Protein AF-A0A661D6H8-F1 (afdb_monomer_lite)

Radius of gyration: 15.75 Å; chains: 1; bounding box: 28×25×50 Å

pLDDT: mean 87.31, std 15.46, range [40.28, 98.56]

Foldseek 3Di:
DPPPDDDDPVNLVVLLVVVVVVVVVVQPPPPRDDPLQVVQVVVCVVVVDDDFSLVSLVVVLVVLVCVCPVPVVDGDPVSSSSNSNSVVVSVVSVVVVD

Structure (mmCIF, N/CA/C/O backbone):
data_AF-A0A661D6H8-F1
#
_entry.id   AF-A0A661D6H8-F1
#
loop_
_atom_site.group_PDB
_atom_site.id
_atom_site.type_symbol
_atom_site.label_atom_id
_atom_site.label_alt_id
_atom_site.label_comp_id
_atom_site.label_asym_id
_atom_site.label_entity_id
_atom_site.label_seq_id
_atom_site.pdbx_PDB_ins_code
_atom_site.Cartn_x
_atom_site.Cartn_y
_atom_site.Cartn_z
_atom_site.occupancy
_atom_site.B_iso_or_equiv
_atom_site.auth_seq_id
_atom_site.auth_comp_id
_atom_site.auth_asym_id
_atom_site.auth_atom_id
_atom_site.pdbx_PDB_model_num
ATOM 1 N N . MET A 1 1 ? -3.543 14.222 33.435 1.00 40.28 1 MET A N 1
ATOM 2 C CA . MET A 1 1 ? -3.188 13.294 32.338 1.00 40.28 1 MET A CA 1
ATOM 3 C C . MET A 1 1 ? -4.285 13.363 31.283 1.00 40.28 1 MET A C 1
ATOM 5 O O . MET A 1 1 ? -5.417 13.019 31.599 1.00 40.28 1 MET A O 1
ATOM 9 N N . ARG A 1 2 ? -4.009 13.869 30.073 1.00 43.94 2 ARG A N 1
ATOM 10 C CA . ARG A 1 2 ? -4.969 13.761 28.961 1.00 43.94 2 ARG A CA 1
ATOM 11 C C . ARG A 1 2 ? -4.971 12.297 28.514 1.00 43.94 2 ARG A C 1
ATOM 13 O O . ARG A 1 2 ? -3.936 11.804 28.083 1.00 43.94 2 ARG A O 1
ATOM 20 N N . LYS A 1 3 ? -6.091 11.586 28.679 1.00 48.84 3 LYS A N 1
ATOM 21 C CA . LYS A 1 3 ? -6.280 10.273 28.048 1.00 48.84 3 LYS A CA 1
ATOM 22 C C . LYS A 1 3 ? -6.256 10.503 26.536 1.00 48.84 3 LYS A C 1
ATOM 24 O O . LYS A 1 3 ? -7.135 11.199 26.034 1.00 48.84 3 LYS A O 1
ATOM 29 N N . ASN A 1 4 ? -5.269 9.954 25.829 1.00 59.09 4 ASN A N 1
ATOM 30 C CA . ASN A 1 4 ? -5.366 9.837 24.377 1.00 59.09 4 ASN A CA 1
ATOM 31 C C . ASN A 1 4 ? -6.583 8.956 24.081 1.00 59.09 4 ASN A C 1
ATOM 33 O O . ASN A 1 4 ? -6.642 7.807 24.519 1.00 59.09 4 ASN A O 1
ATOM 37 N N . LYS A 1 5 ? -7.592 9.524 23.421 1.00 70.00 5 LYS A N 1
ATOM 38 C CA . LYS A 1 5 ? -8.781 8.786 22.998 1.00 70.00 5 LYS A CA 1
ATOM 39 C C . LYS A 1 5 ? -8.357 7.866 21.849 1.00 70.00 5 LYS A C 1
ATOM 41 O O . LYS A 1 5 ? -7.871 8.352 20.834 1.00 70.00 5 LYS A O 1
ATOM 46 N N . SER A 1 6 ? -8.496 6.554 22.027 1.00 82.81 6 SER A N 1
ATOM 47 C CA . SER A 1 6 ? -8.268 5.579 20.956 1.00 82.81 6 SER A CA 1
ATOM 48 C C . SER A 1 6 ? -9.313 5.769 19.856 1.00 82.81 6 SER A C 1
ATOM 50 O O . SER A 1 6 ? -10.503 5.831 20.177 1.00 82.81 6 SER A O 1
ATOM 52 N N . LYS A 1 7 ? -8.888 5.824 18.589 1.00 90.19 7 LYS A N 1
ATOM 53 C CA . LYS A 1 7 ? -9.810 5.749 17.449 1.00 90.19 7 LYS A CA 1
ATOM 54 C C . LYS A 1 7 ? -10.456 4.360 17.404 1.00 90.19 7 LYS A C 1
ATOM 56 O O . LYS A 1 7 ? -9.786 3.342 17.574 1.00 90.19 7 LYS A O 1
ATOM 61 N N . SER A 1 8 ? -11.761 4.328 17.195 1.00 94.81 8 SER A N 1
ATOM 62 C CA . SER A 1 8 ? -12.533 3.133 16.865 1.00 94.81 8 SER A CA 1
ATOM 63 C C . SER A 1 8 ? -12.297 2.715 15.412 1.00 94.81 8 SER A C 1
ATOM 65 O O . SER A 1 8 ? -11.876 3.522 14.585 1.00 94.81 8 SER A O 1
ATOM 67 N N . ALA A 1 9 ? -12.619 1.462 15.076 1.00 95.69 9 ALA A N 1
ATOM 68 C CA . ALA A 1 9 ? -12.547 0.971 13.697 1.00 95.69 9 ALA A CA 1
ATOM 69 C C . ALA A 1 9 ? -13.357 1.849 12.723 1.00 95.69 9 ALA A C 1
ATOM 71 O O . ALA A 1 9 ? -12.881 2.166 11.637 1.00 95.69 9 ALA A O 1
ATOM 72 N N . SER A 1 10 ? -14.543 2.306 13.138 1.00 96.81 10 SER A N 1
ATOM 73 C CA . SER A 1 10 ? -15.369 3.213 12.339 1.00 96.81 10 SER A CA 1
ATOM 74 C C . SER A 1 10 ? -14.701 4.571 12.118 1.00 96.81 10 SER A C 1
ATOM 76 O O . SER A 1 10 ? -14.757 5.085 11.009 1.00 96.81 10 SER A O 1
ATOM 78 N N . GLU A 1 11 ? -14.024 5.130 13.128 1.00 96.12 11 GLU A N 1
ATOM 79 C CA . GLU A 1 11 ? -13.269 6.384 12.968 1.00 96.12 11 GLU A CA 1
ATOM 80 C C . GLU A 1 11 ? -12.101 6.221 11.979 1.00 96.12 11 GLU A C 1
ATOM 82 O O . GLU A 1 11 ? -11.840 7.139 11.207 1.00 96.12 11 GLU A O 1
ATOM 87 N N . PHE A 1 12 ? -11.434 5.060 11.933 1.00 96.38 12 PHE A N 1
ATOM 88 C CA . PHE A 1 12 ? -10.422 4.787 10.901 1.00 96.38 12 PHE A CA 1
ATOM 89 C C . PHE A 1 12 ? -11.021 4.703 9.496 1.00 96.38 12 PHE A C 1
ATOM 91 O O . PHE A 1 12 ? -10.449 5.259 8.562 1.00 96.38 12 PHE A O 1
ATOM 98 N N . LEU A 1 13 ? -12.171 4.039 9.342 1.00 96.88 13 LEU A N 1
ATOM 99 C CA . LEU A 1 13 ? -12.873 3.974 8.058 1.00 96.88 13 LEU A CA 1
ATOM 100 C C . LEU A 1 13 ? -13.309 5.365 7.586 1.00 96.88 13 LEU A C 1
ATOM 102 O O . LEU A 1 13 ? -13.115 5.690 6.420 1.00 96.88 13 LEU A O 1
ATOM 106 N N . SER A 1 14 ? -13.833 6.203 8.487 1.00 96.62 14 SER A N 1
ATOM 107 C CA . SER A 1 14 ? -14.179 7.596 8.180 1.00 96.62 14 SER A CA 1
ATOM 108 C C . SER A 1 14 ? -12.961 8.405 7.737 1.00 96.62 14 SER A C 1
ATOM 110 O O . SER A 1 14 ? -13.014 9.032 6.686 1.00 96.62 14 SER A O 1
ATOM 112 N N . THR A 1 15 ? -11.845 8.334 8.475 1.00 94.69 15 THR A N 1
ATOM 113 C CA . THR A 1 15 ? -10.596 9.005 8.074 1.00 94.69 15 THR A CA 1
ATOM 114 C C . THR A 1 15 ? -10.113 8.516 6.705 1.00 94.69 15 THR A C 1
ATOM 116 O O . THR A 1 15 ? -9.699 9.316 5.874 1.00 94.69 15 THR A O 1
ATOM 119 N N . SER A 1 16 ? -10.184 7.210 6.443 1.00 94.62 16 SER A N 1
ATOM 120 C CA . SER A 1 16 ? -9.789 6.651 5.150 1.00 94.62 16 SER A CA 1
ATOM 121 C C . SER A 1 16 ? -10.669 7.165 4.009 1.00 94.62 16 SER A C 1
ATOM 123 O O . SER A 1 16 ? -10.148 7.577 2.978 1.00 94.62 16 SER A O 1
ATOM 125 N N . LEU A 1 17 ? -11.989 7.211 4.208 1.00 94.56 17 LEU A N 1
ATOM 126 C CA . LEU A 1 17 ? -12.925 7.754 3.226 1.00 94.56 17 LEU A CA 1
ATOM 127 C C . LEU A 1 17 ? -12.625 9.223 2.900 1.00 94.56 17 LEU A C 1
ATOM 129 O O . LEU A 1 17 ? -12.592 9.580 1.724 1.00 94.56 17 LEU A O 1
ATOM 133 N N . GLU A 1 18 ? -12.381 10.051 3.918 1.00 93.38 18 GLU A N 1
ATOM 134 C CA . GLU A 1 18 ? -12.021 11.465 3.745 1.00 93.38 18 GL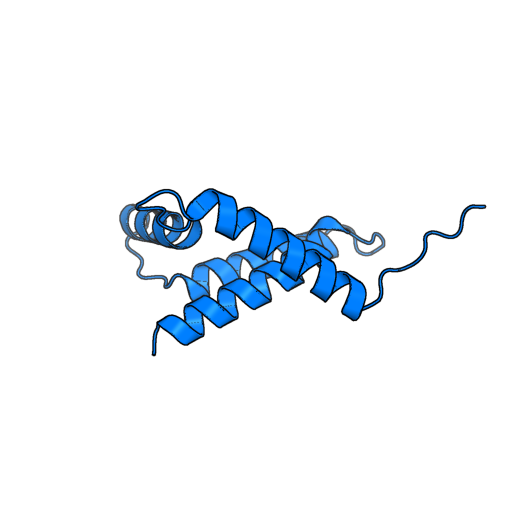U A CA 1
ATOM 135 C C . GLU A 1 18 ? -10.744 11.604 2.903 1.00 93.38 18 GLU A C 1
ATOM 137 O O . GLU A 1 18 ? -10.753 12.291 1.883 1.00 93.38 18 GLU A O 1
ATOM 142 N N . LEU A 1 19 ? -9.683 10.870 3.260 1.00 88.88 19 LEU A N 1
ATOM 143 C CA . LEU A 1 19 ? -8.404 10.895 2.542 1.00 88.88 19 LEU A CA 1
ATOM 144 C C . LEU A 1 19 ? -8.525 10.432 1.086 1.00 88.88 19 LEU A C 1
ATOM 146 O O . LEU A 1 19 ? -7.877 10.985 0.199 1.00 88.88 19 LEU A O 1
ATOM 150 N N . LEU A 1 20 ? -9.312 9.385 0.833 1.00 89.81 20 LEU A N 1
ATOM 151 C CA . LEU A 1 20 ? -9.531 8.867 -0.517 1.00 89.81 20 LEU A CA 1
ATOM 152 C C . LEU A 1 20 ? -10.353 9.839 -1.365 1.00 89.81 20 LEU A C 1
ATOM 154 O O . LEU A 1 20 ? -10.071 9.977 -2.552 1.00 89.81 20 LEU A O 1
ATOM 158 N N . THR A 1 21 ? -11.317 10.531 -0.756 1.00 87.50 21 THR A N 1
ATOM 159 C CA . THR A 1 21 ? -12.139 11.546 -1.431 1.00 87.50 21 THR A CA 1
ATOM 160 C C . THR A 1 21 ? -11.302 12.769 -1.795 1.00 87.50 21 THR A C 1
ATOM 162 O O . THR A 1 21 ? -11.284 13.153 -2.958 1.00 87.50 21 THR A O 1
ATOM 165 N N . GLU A 1 22 ? -10.531 13.317 -0.849 1.00 84.75 22 GLU A N 1
ATOM 166 C CA . GLU A 1 22 ? -9.647 14.467 -1.098 1.00 84.75 22 GLU A CA 1
ATOM 167 C C . GLU A 1 22 ? -8.608 14.153 -2.185 1.00 84.75 22 GLU A C 1
ATOM 169 O O . GLU A 1 22 ? -8.340 14.966 -3.068 1.00 84.75 22 GLU A O 1
ATOM 174 N N . ARG A 1 23 ? -8.045 12.938 -2.163 1.00 75.00 23 ARG A N 1
ATOM 175 C CA . ARG A 1 23 ? -7.156 12.473 -3.233 1.00 75.00 23 ARG A CA 1
ATOM 176 C C . ARG A 1 23 ? -7.889 12.349 -4.567 1.00 75.00 23 ARG A C 1
ATOM 178 O O . ARG A 1 23 ? -7.327 12.744 -5.576 1.00 75.00 23 ARG A O 1
ATOM 185 N N . GLY A 1 24 ? -9.113 11.823 -4.581 1.00 71.12 24 GLY A N 1
ATOM 186 C CA . GLY A 1 24 ? -9.949 11.751 -5.782 1.00 71.12 24 GLY A CA 1
ATOM 187 C C . GLY A 1 24 ? -10.161 13.123 -6.425 1.00 71.12 24 GLY A C 1
ATOM 188 O O . GLY A 1 24 ? -9.897 13.276 -7.611 1.00 71.12 24 GLY A O 1
ATOM 189 N N . GLU A 1 25 ? -10.505 14.135 -5.625 1.00 69.75 25 GLU A N 1
ATOM 190 C CA . GLU A 1 25 ? -10.690 15.517 -6.094 1.00 69.75 25 GLU A CA 1
ATOM 191 C C . GLU A 1 25 ? -9.409 16.116 -6.698 1.00 69.75 25 GLU A C 1
ATOM 193 O O . GLU A 1 25 ? -9.474 16.836 -7.690 1.00 69.75 25 GLU A O 1
ATOM 198 N N . GLN A 1 26 ? -8.232 15.789 -6.147 1.00 63.31 26 GLN A N 1
ATOM 199 C CA . GLN A 1 26 ? -6.940 16.204 -6.716 1.00 63.31 26 GLN A CA 1
ATOM 200 C C . GLN A 1 26 ? -6.614 15.521 -8.055 1.00 63.31 26 GLN A C 1
ATOM 202 O O . GLN A 1 26 ? -5.753 16.008 -8.786 1.00 63.31 26 GLN A O 1
ATOM 207 N N . TYR A 1 27 ? -7.254 14.392 -8.371 1.00 61.41 27 TYR A N 1
ATOM 208 C CA . TYR A 1 27 ? -6.996 13.603 -9.580 1.00 61.41 27 TYR A CA 1
ATOM 209 C C . TYR A 1 27 ? -8.087 13.725 -10.650 1.00 61.41 27 TYR A C 1
ATOM 211 O O . TYR A 1 27 ? -7.860 13.289 -11.776 1.00 61.41 27 TYR A O 1
ATOM 219 N N . ASP A 1 28 ? -9.225 14.347 -10.334 1.00 55.94 28 ASP A N 1
ATOM 220 C CA . ASP A 1 28 ? -10.310 14.640 -11.282 1.00 55.94 28 ASP A CA 1
ATOM 221 C C . ASP A 1 28 ? -9.961 15.766 -12.290 1.00 55.94 28 ASP A C 1
ATOM 223 O O . ASP A 1 28 ? -10.788 16.137 -13.125 1.00 55.94 28 ASP A O 1
ATOM 227 N N . GLU A 1 29 ? -8.728 16.293 -12.282 1.00 53.31 29 GLU A N 1
ATOM 228 C CA . GLU A 1 29 ? -8.202 17.097 -13.393 1.00 53.31 29 GLU A CA 1
ATOM 229 C C . GLU A 1 29 ? -7.913 16.192 -14.612 1.00 53.31 29 GLU A C 1
ATOM 231 O O . GLU A 1 29 ? -7.252 15.157 -14.502 1.00 53.31 29 GLU A O 1
ATOM 236 N N . GLU A 1 30 ? -8.456 16.560 -15.782 1.00 43.47 30 GLU A N 1
ATOM 237 C CA . GLU A 1 30 ? -8.540 15.723 -16.993 1.00 43.47 30 GLU A CA 1
ATOM 238 C C . GLU A 1 30 ? -7.243 14.949 -17.312 1.00 43.47 30 GLU A C 1
ATOM 240 O O . GLU A 1 30 ? -6.251 15.510 -17.779 1.00 43.47 30 GLU A O 1
ATOM 245 N N . GLY A 1 31 ? -7.282 13.624 -17.111 1.00 48.81 31 GLY A N 1
ATOM 246 C CA . GLY A 1 31 ? -6.200 12.697 -17.463 1.00 48.81 31 GLY A CA 1
ATOM 247 C C . GLY A 1 31 ? -5.361 12.166 -16.296 1.00 48.81 31 GLY A C 1
ATOM 248 O O . GLY A 1 31 ? -4.336 11.538 -16.556 1.00 48.81 31 GLY A O 1
ATOM 249 N N . GLY A 1 32 ? -5.765 12.389 -15.040 1.00 54.12 32 GLY A N 1
ATOM 25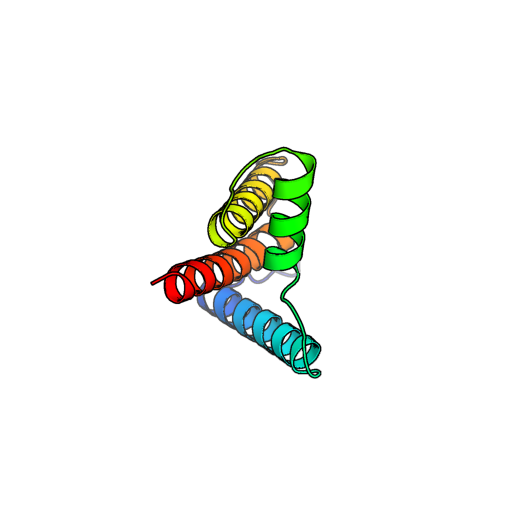0 C CA . GLY A 1 32 ? -5.051 11.924 -13.847 1.00 54.12 32 GLY A CA 1
ATOM 251 C C . GLY A 1 32 ? -4.871 10.402 -13.759 1.00 54.12 32 GLY A C 1
ATOM 252 O O . GLY A 1 32 ? -5.647 9.704 -13.107 1.00 54.12 32 GLY A O 1
ATOM 253 N N . GLU A 1 33 ? -3.814 9.860 -14.371 1.00 55.47 33 GLU A N 1
ATOM 254 C CA . GLU A 1 33 ? -3.340 8.510 -14.057 1.00 55.47 33 GLU A CA 1
ATOM 255 C C . GLU A 1 33 ? -3.017 8.420 -12.560 1.00 55.47 33 GLU A C 1
ATOM 257 O O . GLU A 1 33 ? -2.250 9.219 -12.011 1.00 55.47 33 GLU A O 1
ATOM 262 N N . ARG A 1 34 ? -3.584 7.419 -11.877 1.00 73.25 34 ARG A N 1
ATOM 263 C CA . ARG A 1 34 ? -3.312 7.207 -10.454 1.00 73.25 34 ARG A CA 1
ATOM 264 C C . ARG A 1 34 ? -1.853 6.823 -10.235 1.00 73.25 34 ARG A C 1
ATOM 266 O O . ARG A 1 34 ? -1.288 5.980 -10.934 1.00 73.25 34 ARG A O 1
ATOM 273 N N . SER A 1 35 ? -1.266 7.393 -9.184 1.00 83.75 35 SER A N 1
ATOM 274 C CA . SER A 1 35 ? 0.158 7.254 -8.859 1.00 83.75 35 SER A CA 1
ATOM 275 C C . SER A 1 35 ? 0.634 5.802 -8.753 1.00 83.75 35 SER A C 1
ATOM 277 O O . SER A 1 35 ? 1.769 5.516 -9.135 1.00 83.75 35 SER A O 1
ATOM 279 N N . MET A 1 36 ? -0.209 4.869 -8.298 1.00 92.25 36 MET A N 1
ATOM 280 C CA . MET A 1 36 ? 0.169 3.455 -8.202 1.00 92.25 36 MET A CA 1
ATOM 281 C C . MET A 1 36 ? 0.279 2.771 -9.565 1.00 92.25 36 MET A C 1
ATOM 283 O O . MET A 1 36 ? 1.273 2.091 -9.807 1.00 92.25 36 MET A O 1
ATOM 287 N N . ALA A 1 37 ? -0.674 2.982 -10.476 1.00 90.12 37 ALA A N 1
ATOM 288 C CA . ALA A 1 37 ? -0.615 2.416 -11.824 1.00 90.12 37 ALA A CA 1
ATOM 289 C C . ALA A 1 37 ? 0.637 2.902 -12.578 1.00 90.12 37 ALA A C 1
ATOM 291 O O . ALA A 1 37 ? 1.388 2.094 -13.136 1.00 90.12 37 ALA A O 1
ATOM 292 N N . ALA A 1 38 ? 0.934 4.204 -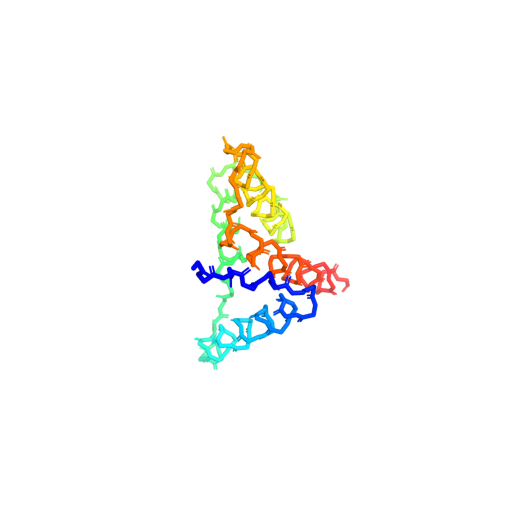12.498 1.00 91.75 38 ALA A N 1
ATOM 293 C CA . ALA A 1 38 ? 2.154 4.782 -13.062 1.00 91.75 38 ALA A CA 1
ATOM 294 C C . ALA A 1 38 ? 3.427 4.214 -12.399 1.00 91.75 38 ALA A C 1
ATOM 296 O O . ALA A 1 38 ? 4.388 3.851 -13.082 1.00 91.75 38 ALA A O 1
ATOM 297 N N . THR A 1 39 ? 3.423 4.070 -11.067 1.00 94.38 39 THR A N 1
ATOM 298 C CA . THR A 1 39 ? 4.546 3.493 -10.309 1.00 94.38 39 THR A CA 1
ATOM 299 C C . THR A 1 39 ? 4.822 2.052 -10.724 1.00 94.38 39 THR A C 1
ATOM 301 O O . THR A 1 39 ? 5.974 1.701 -10.978 1.00 94.38 39 THR A O 1
ATOM 304 N N . ILE A 1 40 ? 3.786 1.218 -10.829 1.00 95.88 40 ILE A N 1
ATOM 305 C CA . ILE A 1 40 ? 3.921 -0.185 -11.224 1.00 95.88 40 ILE A CA 1
ATOM 306 C C . ILE A 1 40 ? 4.374 -0.314 -12.676 1.00 95.88 40 ILE A C 1
ATOM 308 O O . ILE A 1 40 ? 5.280 -1.100 -12.955 1.00 95.88 40 ILE A O 1
ATOM 312 N N . THR A 1 41 ? 3.852 0.519 -13.577 1.00 95.50 41 THR A N 1
ATOM 313 C CA . THR A 1 41 ? 4.316 0.581 -14.972 1.00 95.50 41 THR A CA 1
ATOM 314 C C . THR A 1 41 ? 5.817 0.874 -15.040 1.00 95.50 41 THR A C 1
ATOM 316 O O . THR A 1 41 ? 6.574 0.133 -15.676 1.00 95.50 41 THR A O 1
ATOM 319 N N . ALA A 1 42 ? 6.285 1.903 -14.326 1.00 97.19 42 ALA A N 1
ATOM 320 C CA . ALA A 1 42 ? 7.705 2.239 -14.270 1.00 97.19 42 ALA A CA 1
ATOM 321 C C . ALA A 1 42 ? 8.543 1.118 -13.628 1.00 97.19 42 ALA A C 1
ATOM 323 O O . ALA A 1 42 ? 9.592 0.735 -14.157 1.00 97.19 42 ALA A O 1
ATOM 324 N N . PHE A 1 43 ? 8.074 0.554 -12.512 1.00 98.00 43 PHE A N 1
ATOM 325 C CA . PHE A 1 43 ? 8.751 -0.528 -11.801 1.00 98.00 43 PHE A CA 1
ATOM 326 C C . PHE A 1 43 ? 8.939 -1.761 -12.691 1.00 98.00 43 PHE A C 1
ATOM 328 O O . PHE A 1 43 ? 10.048 -2.296 -12.786 1.00 98.00 43 PHE A O 1
ATOM 335 N N . ASN A 1 44 ? 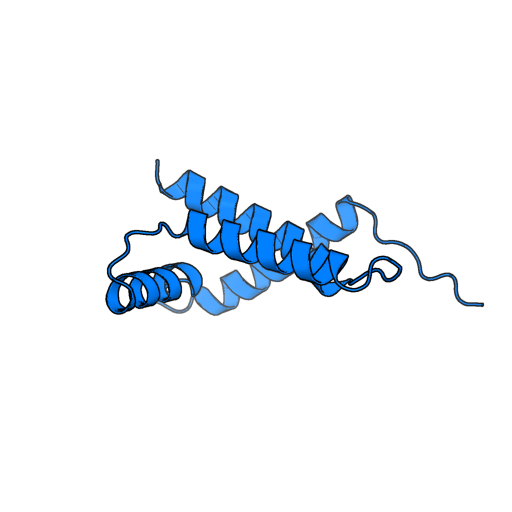7.886 -2.183 -13.388 1.00 98.38 44 ASN A N 1
ATOM 336 C CA . ASN A 1 44 ? 7.916 -3.309 -14.316 1.00 98.38 44 ASN A CA 1
ATOM 337 C C . ASN A 1 44 ? 8.889 -3.052 -15.474 1.00 98.38 44 ASN A C 1
ATOM 339 O O . ASN A 1 44 ? 9.705 -3.919 -15.800 1.00 98.38 44 ASN A O 1
ATOM 343 N N . ALA A 1 45 ? 8.891 -1.840 -16.038 1.00 98.50 45 ALA A N 1
ATOM 344 C CA . ALA A 1 45 ? 9.795 -1.466 -17.124 1.00 98.50 45 ALA A CA 1
ATOM 345 C C . ALA A 1 45 ? 11.282 -1.544 -16.724 1.00 98.50 45 ALA A C 1
ATOM 347 O O . ALA A 1 45 ? 12.110 -2.021 -17.512 1.00 98.50 45 ALA A O 1
ATOM 348 N N . ILE A 1 46 ? 11.614 -1.106 -15.504 1.00 98.56 46 ILE A N 1
ATOM 349 C CA . ILE A 1 46 ? 12.978 -1.120 -14.954 1.00 98.56 46 ILE A CA 1
ATOM 350 C C . ILE A 1 46 ? 13.411 -2.546 -14.603 1.00 98.56 46 ILE A C 1
ATOM 352 O O . ILE A 1 46 ? 14.499 -2.980 -14.975 1.00 98.56 46 ILE A O 1
ATOM 356 N N . THR A 1 47 ? 12.558 -3.282 -13.891 1.00 98.25 47 THR A N 1
ATOM 357 C CA . THR A 1 47 ? 12.915 -4.572 -13.278 1.00 98.25 47 THR A CA 1
ATOM 358 C C . THR A 1 47 ? 12.634 -5.781 -14.165 1.00 98.25 47 THR A C 1
ATOM 360 O O . THR A 1 47 ? 13.016 -6.896 -13.809 1.00 98.25 47 THR A O 1
ATOM 363 N N . LYS A 1 48 ? 11.987 -5.568 -15.319 1.00 97.94 48 LYS A N 1
ATOM 364 C CA . LYS A 1 48 ? 11.511 -6.620 -16.234 1.00 97.94 48 LYS A CA 1
ATOM 365 C C . LYS A 1 48 ? 10.578 -7.608 -15.527 1.00 97.94 48 LYS A C 1
ATOM 367 O O . LYS A 1 48 ? 10.700 -8.821 -15.678 1.00 97.94 48 LYS A O 1
ATOM 372 N N . ARG A 1 49 ? 9.671 -7.062 -14.716 1.00 97.88 49 ARG A N 1
ATOM 373 C CA . ARG A 1 49 ? 8.600 -7.785 -14.018 1.00 97.88 49 ARG A CA 1
ATOM 374 C C . ARG A 1 49 ? 7.245 -7.431 -14.620 1.00 97.88 49 ARG A C 1
ATOM 376 O O . ARG A 1 49 ? 7.169 -6.595 -15.514 1.00 97.88 49 ARG A O 1
ATOM 383 N N . ASP A 1 50 ? 6.212 -8.090 -14.116 1.00 97.12 50 ASP A N 1
ATOM 384 C CA . ASP A 1 50 ? 4.828 -7.914 -14.547 1.00 97.12 50 ASP A CA 1
ATOM 385 C C . ASP A 1 50 ? 3.899 -7.913 -13.327 1.00 97.12 50 ASP A C 1
ATOM 387 O O . ASP A 1 50 ? 3.068 -8.796 -13.144 1.00 97.12 50 ASP A O 1
ATOM 391 N N . LEU A 1 51 ? 4.147 -6.984 -12.401 1.00 97.44 51 LEU A N 1
ATOM 392 C CA . LEU A 1 51 ? 3.259 -6.770 -11.263 1.00 97.44 51 LEU A CA 1
ATOM 393 C C . LEU A 1 51 ? 2.010 -6.007 -11.705 1.00 97.44 51 LEU A C 1
ATOM 395 O O . LEU A 1 51 ? 2.076 -5.108 -12.541 1.00 97.44 51 LEU A O 1
ATOM 399 N N . THR A 1 52 ? 0.891 -6.325 -11.080 1.00 95.94 52 THR A N 1
ATOM 400 C CA . THR A 1 52 ? -0.380 -5.611 -11.189 1.00 95.94 52 THR A CA 1
ATOM 401 C C . THR A 1 52 ? -0.441 -4.431 -10.216 1.00 95.94 52 THR A C 1
ATOM 403 O O . THR A 1 52 ? 0.273 -4.386 -9.210 1.00 95.94 52 THR A O 1
ATOM 406 N N . GLU A 1 53 ? -1.352 -3.484 -10.456 1.00 95.38 53 GLU A N 1
ATOM 407 C CA . GLU A 1 53 ? -1.596 -2.379 -9.516 1.00 95.38 53 GLU A CA 1
ATOM 408 C C . GLU A 1 53 ? -1.989 -2.889 -8.116 1.00 95.38 53 GLU A C 1
ATOM 410 O O . GLU A 1 53 ? -1.491 -2.399 -7.101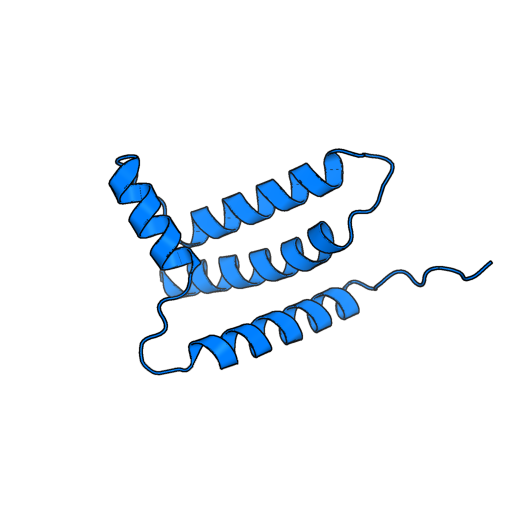 1.00 95.38 53 GLU A O 1
ATOM 415 N N . SER A 1 54 ? -2.825 -3.932 -8.049 1.00 96.06 54 SER A N 1
ATOM 416 C CA . SER A 1 54 ? -3.227 -4.567 -6.789 1.00 96.06 54 SER A CA 1
ATOM 417 C C . SER A 1 54 ? -2.052 -5.165 -6.012 1.00 96.06 54 SER A C 1
ATOM 419 O O . SER A 1 54 ? -2.041 -5.108 -4.782 1.00 96.06 54 SER A O 1
ATOM 421 N N . GLU A 1 55 ? -1.041 -5.704 -6.700 1.00 97.50 55 GLU A N 1
ATOM 422 C CA . GLU A 1 55 ? 0.191 -6.172 -6.054 1.00 97.50 55 GLU A CA 1
ATOM 423 C C . GLU A 1 55 ? 1.031 -5.001 -5.527 1.00 97.50 55 GLU A C 1
ATOM 425 O O . GLU A 1 55 ? 1.643 -5.119 -4.466 1.00 97.50 55 GLU A O 1
ATOM 430 N N . GLY A 1 56 ? 0.998 -3.846 -6.197 1.00 96.88 56 GLY A N 1
ATOM 431 C CA . GLY A 1 56 ? 1.570 -2.601 -5.683 1.00 96.88 56 GLY A CA 1
ATOM 432 C C . GLY A 1 56 ? 0.945 -2.160 -4.361 1.00 96.88 56 GLY A C 1
ATOM 433 O O . GLY A 1 56 ? 1.656 -1.920 -3.382 1.00 96.88 56 GLY A O 1
ATOM 434 N N . TRP A 1 57 ? -0.388 -2.127 -4.285 1.00 96.75 57 TRP A N 1
ATOM 435 C CA . TRP A 1 57 ? -1.086 -1.807 -3.036 1.00 96.75 57 TRP A CA 1
ATOM 436 C C . TRP A 1 57 ? -0.826 -2.840 -1.932 1.00 96.75 57 TRP A C 1
ATOM 438 O O . TRP A 1 57 ? -0.596 -2.459 -0.783 1.00 96.75 57 TRP A O 1
ATOM 448 N N . LEU A 1 58 ? -0.758 -4.133 -2.274 1.00 97.94 58 LEU A N 1
ATOM 449 C CA . LEU A 1 58 ? -0.368 -5.185 -1.330 1.00 97.94 58 LEU A CA 1
ATOM 450 C C . LEU A 1 58 ? 1.036 -4.943 -0.749 1.00 97.94 58 LEU A C 1
ATOM 452 O O . LEU A 1 58 ? 1.229 -5.070 0.460 1.00 97.94 58 LEU A O 1
ATOM 456 N N . LEU A 1 59 ? 2.014 -4.561 -1.576 1.00 97.94 59 LEU A N 1
ATOM 457 C CA . LEU A 1 59 ? 3.360 -4.217 -1.101 1.00 97.94 59 LEU A CA 1
ATOM 458 C C . LEU A 1 59 ? 3.331 -3.036 -0.119 1.00 97.94 59 LEU A C 1
ATOM 460 O O . LEU A 1 59 ? 4.023 -3.065 0.902 1.00 97.94 59 LEU A O 1
ATOM 464 N N . MET A 1 60 ? 2.508 -2.022 -0.389 1.00 97.31 60 MET A N 1
ATOM 465 C CA . MET A 1 60 ? 2.358 -0.861 0.492 1.00 97.31 60 MET A CA 1
ATOM 466 C C . MET A 1 60 ? 1.693 -1.212 1.830 1.00 97.31 60 MET A C 1
ATOM 468 O O . MET A 1 60 ? 2.133 -0.727 2.875 1.00 97.31 60 MET A O 1
ATOM 472 N N . GLU A 1 61 ? 0.694 -2.098 1.840 1.00 97.19 61 GLU A N 1
ATOM 473 C CA . GLU A 1 61 ? 0.131 -2.645 3.082 1.00 97.19 61 GLU A CA 1
ATOM 474 C C . GLU A 1 61 ? 1.186 -3.398 3.901 1.00 97.19 61 GLU A C 1
ATOM 476 O O . GLU A 1 61 ? 1.308 -3.187 5.110 1.00 97.19 61 GLU A O 1
ATOM 481 N N . VAL A 1 62 ? 1.983 -4.257 3.253 1.00 98.06 62 VAL A N 1
ATOM 482 C CA . VAL A 1 62 ? 3.076 -4.984 3.916 1.00 98.06 62 VAL A CA 1
ATOM 483 C C . VAL A 1 62 ? 4.077 -4.003 4.528 1.00 98.06 62 VAL A C 1
ATOM 485 O O . VAL A 1 62 ? 4.453 -4.169 5.687 1.00 98.06 62 VAL A O 1
ATOM 488 N N . LEU A 1 63 ? 4.455 -2.940 3.812 1.00 97.19 63 LEU A N 1
ATOM 489 C CA . LEU A 1 63 ? 5.341 -1.895 4.330 1.00 97.19 63 LEU A CA 1
ATOM 490 C C . LEU A 1 63 ? 4.775 -1.221 5.590 1.00 97.19 63 LEU A C 1
ATOM 492 O O . LEU A 1 63 ? 5.511 -1.016 6.558 1.00 97.19 63 LEU A O 1
ATOM 496 N N . LYS A 1 64 ? 3.483 -0.872 5.601 1.00 96.00 64 LYS A N 1
ATOM 497 C CA . LYS A 1 64 ? 2.844 -0.222 6.758 1.00 96.00 64 LYS A CA 1
ATOM 498 C C . LYS A 1 64 ? 2.754 -1.159 7.958 1.00 96.00 64 LYS A C 1
ATOM 500 O O . LYS A 1 64 ? 3.069 -0.738 9.072 1.00 96.00 64 LYS A O 1
ATOM 505 N N . ASN A 1 65 ? 2.462 -2.437 7.723 1.00 96.00 65 ASN A N 1
ATOM 506 C CA . ASN A 1 65 ? 2.545 -3.467 8.754 1.00 96.00 65 ASN A CA 1
ATOM 507 C C . ASN A 1 65 ? 3.968 -3.579 9.319 1.00 96.00 65 ASN A C 1
ATOM 509 O O . ASN A 1 65 ? 4.147 -3.475 10.529 1.00 96.00 65 ASN A O 1
ATOM 513 N N . VAL A 1 66 ? 4.994 -3.706 8.471 1.00 96.94 66 VAL A N 1
ATOM 514 C CA . VAL A 1 66 ? 6.398 -3.763 8.921 1.00 96.94 66 VAL A CA 1
ATOM 515 C C . VAL A 1 66 ? 6.760 -2.538 9.767 1.00 96.94 66 VAL A C 1
ATOM 517 O O . VAL A 1 66 ? 7.362 -2.695 10.824 1.00 96.94 66 VAL A O 1
ATOM 520 N N . ARG A 1 67 ? 6.349 -1.329 9.360 1.00 95.69 67 ARG A N 1
ATOM 521 C CA . ARG A 1 67 ? 6.591 -0.094 10.130 1.00 95.69 67 ARG A CA 1
ATOM 522 C C . ARG A 1 67 ? 5.895 -0.093 11.488 1.00 95.69 67 ARG A C 1
ATOM 524 O O . ARG A 1 67 ? 6.514 0.301 12.470 1.00 95.69 67 ARG A O 1
ATOM 531 N N . GLN A 1 68 ? 4.639 -0.539 11.561 1.00 94.81 68 GLN A N 1
ATOM 532 C CA . GLN A 1 68 ? 3.937 -0.676 12.842 1.00 94.81 68 GLN A CA 1
ATOM 533 C C . GLN A 1 68 ? 4.671 -1.650 13.775 1.00 94.81 68 GLN A C 1
ATOM 535 O O . GLN A 1 68 ? 4.784 -1.396 14.969 1.00 94.81 68 GLN A O 1
ATOM 540 N N . TRP A 1 69 ? 5.208 -2.747 13.249 1.00 95.31 69 TRP A N 1
ATOM 541 C CA . TRP A 1 69 ? 5.882 -3.760 14.063 1.00 95.31 69 TRP A CA 1
ATOM 542 C C . TRP A 1 69 ? 7.383 -3.509 14.278 1.00 95.31 69 TRP A C 1
ATOM 544 O O . TRP A 1 69 ? 8.026 -4.277 14.990 1.00 95.31 69 TRP A O 1
ATOM 554 N N . GLN A 1 70 ? 7.953 -2.438 13.714 1.00 94.62 70 GLN A N 1
ATOM 555 C CA . GLN A 1 70 ? 9.370 -2.095 13.881 1.00 94.62 70 GLN A CA 1
ATOM 556 C C . GLN A 1 70 ? 9.707 -1.652 15.314 1.00 94.62 70 GLN A C 1
ATOM 558 O O . GLN A 1 70 ? 10.817 -1.897 15.783 1.00 94.62 70 GLN A O 1
ATOM 563 N N . VAL A 1 71 ? 8.759 -1.010 16.004 1.00 91.19 71 VAL A N 1
ATOM 564 C CA . VAL A 1 71 ? 8.848 -0.673 17.433 1.00 91.19 71 VAL A CA 1
ATOM 565 C C . VAL A 1 71 ? 7.664 -1.350 18.132 1.00 91.19 71 VAL A C 1
ATOM 567 O O . VAL A 1 71 ? 6.592 -0.750 18.208 1.00 91.19 71 VAL A O 1
ATOM 570 N N . PRO A 1 72 ? 7.809 -2.609 18.588 1.00 83.56 72 PRO A N 1
ATOM 571 C CA . PRO A 1 72 ? 6.688 -3.435 19.052 1.00 83.56 72 PRO A CA 1
ATOM 572 C C . PRO A 1 72 ? 5.862 -2.815 20.185 1.00 83.56 72 PRO A C 1
ATOM 574 O O . PRO A 1 72 ? 4.674 -3.096 20.318 1.00 83.56 72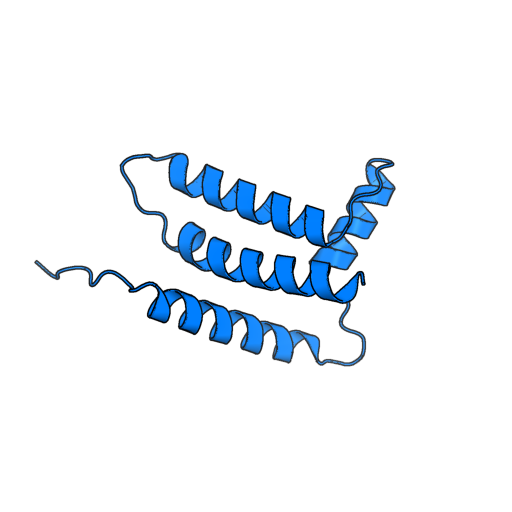 PRO A O 1
ATOM 577 N N . GLU A 1 73 ? 6.479 -1.961 21.000 1.00 89.50 73 GLU A N 1
ATOM 578 C CA . GLU A 1 73 ? 5.851 -1.308 22.147 1.00 89.50 73 GLU A CA 1
ATOM 579 C C . GLU A 1 73 ? 5.122 -0.003 21.780 1.00 89.50 73 GLU A C 1
ATOM 581 O O . GLU A 1 73 ? 4.467 0.594 22.638 1.00 89.50 73 GLU A O 1
ATOM 586 N N . ALA A 1 74 ? 5.226 0.462 20.528 1.00 90.06 74 ALA A N 1
ATOM 587 C CA . ALA A 1 74 ? 4.708 1.754 20.094 1.00 90.06 74 ALA A CA 1
ATOM 588 C C . ALA A 1 74 ? 3.655 1.628 18.983 1.00 90.06 74 ALA A C 1
ATOM 590 O O . ALA A 1 74 ? 3.880 1.072 17.911 1.00 90.06 74 ALA A O 1
ATOM 591 N N . TYR A 1 75 ? 2.492 2.238 19.211 1.00 92.19 75 TYR A N 1
ATOM 592 C CA . TYR A 1 75 ? 1.485 2.440 18.173 1.00 92.19 75 TYR A CA 1
ATOM 593 C C . TYR A 1 75 ? 1.956 3.495 17.160 1.00 92.19 75 TYR A C 1
ATOM 595 O O . TYR A 1 75 ? 2.334 4.602 17.547 1.00 92.19 75 TYR A O 1
ATOM 603 N N . HIS A 1 76 ? 1.886 3.169 15.868 1.00 92.88 76 HIS A N 1
ATOM 604 C CA . HIS A 1 76 ? 2.259 4.054 14.772 1.00 92.88 76 HIS A CA 1
ATOM 605 C C . HIS A 1 76 ? 1.007 4.472 13.991 1.00 92.88 76 HIS A C 1
ATOM 607 O O . HIS A 1 76 ? 0.547 3.769 13.092 1.00 92.88 76 HIS A O 1
ATOM 613 N N . GLN A 1 77 ? 0.451 5.636 14.342 1.00 92.25 77 GLN A N 1
ATOM 614 C CA . GLN A 1 77 ? -0.845 6.103 13.835 1.00 92.25 77 GLN A CA 1
ATOM 615 C C . GLN A 1 77 ? -0.942 6.131 12.307 1.00 92.25 77 GLN A C 1
ATOM 617 O O . GLN A 1 77 ? -1.902 5.607 11.750 1.00 92.25 77 GLN A O 1
ATOM 622 N N . ASP A 1 78 ? 0.077 6.676 11.646 1.00 92.12 78 ASP A N 1
ATOM 623 C CA . ASP A 1 78 ? 0.167 6.735 10.184 1.00 92.12 78 ASP A CA 1
ATOM 624 C C . ASP A 1 78 ? 0.112 5.337 9.548 1.00 92.12 78 ASP A C 1
ATOM 626 O O . ASP A 1 78 ? -0.540 5.139 8.529 1.00 92.12 78 ASP A O 1
ATOM 630 N N . SER A 1 79 ? 0.719 4.329 10.188 1.00 95.00 79 SER A N 1
ATOM 631 C CA . SER A 1 79 ? 0.680 2.956 9.673 1.00 95.00 79 SER A CA 1
ATOM 632 C C . SER A 1 79 ? -0.715 2.348 9.745 1.00 95.00 79 SER A C 1
ATOM 634 O O . SER A 1 79 ? -1.108 1.620 8.836 1.00 95.00 79 SER A O 1
ATOM 636 N N . ALA A 1 80 ? -1.459 2.643 10.811 1.00 94.25 80 ALA A N 1
ATOM 637 C CA . ALA A 1 80 ? -2.821 2.155 10.977 1.00 94.25 80 ALA A CA 1
ATOM 638 C C . ALA A 1 80 ? -3.798 2.833 10.003 1.00 94.25 80 ALA A C 1
ATOM 640 O O . ALA A 1 80 ? -4.618 2.151 9.391 1.00 94.25 80 ALA A O 1
ATOM 641 N N . GLU A 1 81 ? -3.692 4.152 9.822 1.00 94.44 81 GLU A N 1
ATOM 642 C CA . GLU A 1 81 ? -4.554 4.916 8.908 1.00 94.44 81 GLU A CA 1
ATOM 643 C C . GLU A 1 81 ? -4.286 4.566 7.435 1.00 94.44 81 GLU A C 1
ATOM 645 O O . GLU A 1 81 ? -5.225 4.288 6.677 1.00 94.44 81 GLU A O 1
ATOM 650 N N . ASP A 1 82 ? -3.015 4.484 7.032 1.00 94.38 82 ASP A N 1
ATOM 651 C CA . ASP A 1 82 ? -2.660 4.088 5.667 1.00 94.38 82 ASP A CA 1
ATOM 652 C C . ASP A 1 82 ? -2.967 2.616 5.390 1.00 94.38 82 ASP A C 1
ATOM 654 O O . ASP A 1 82 ? -3.353 2.285 4.275 1.00 94.38 82 ASP A O 1
ATOM 658 N N . GLY A 1 83 ? -2.861 1.728 6.384 1.00 95.88 83 GLY A N 1
ATOM 659 C CA . GLY A 1 83 ? -3.221 0.318 6.213 1.00 95.88 83 GLY A CA 1
ATOM 660 C C . GLY A 1 83 ? -4.677 0.129 5.772 1.00 95.88 83 GLY A C 1
ATOM 661 O O . GLY A 1 83 ? -4.953 -0.662 4.867 1.00 95.88 83 GLY A O 1
ATOM 662 N N . VAL A 1 84 ? -5.606 0.897 6.356 1.00 97.12 84 VAL A N 1
ATOM 663 C CA . VAL A 1 84 ? -7.025 0.888 5.957 1.00 97.12 84 VAL A CA 1
ATOM 664 C C . VAL A 1 84 ? -7.198 1.462 4.549 1.00 97.12 84 VAL A C 1
ATOM 666 O O . VAL A 1 84 ? -7.862 0.850 3.713 1.00 97.12 84 VAL A O 1
ATOM 669 N N . SER A 1 85 ? -6.544 2.588 4.259 1.00 95.50 85 SER A N 1
ATOM 670 C CA . SER A 1 85 ? -6.654 3.259 2.957 1.00 95.50 85 SER A CA 1
ATOM 671 C C . SER A 1 85 ? -6.078 2.431 1.810 1.00 95.50 85 SER A C 1
ATOM 673 O O . SER A 1 85 ? -6.702 2.312 0.758 1.00 95.50 85 SER A O 1
ATOM 675 N N . TYR A 1 86 ? -4.924 1.794 2.011 1.00 96.31 86 TYR A N 1
ATOM 676 C CA . TYR A 1 86 ? -4.325 0.908 1.015 1.00 96.31 86 TYR A CA 1
ATOM 677 C C . TYR A 1 86 ? -5.144 -0.366 0.819 1.00 96.31 86 TYR A C 1
ATOM 679 O O . TYR A 1 86 ? -5.270 -0.815 -0.316 1.00 96.31 86 TYR A O 1
ATOM 687 N N . SER A 1 87 ? -5.789 -0.879 1.873 1.00 97.31 87 SER A N 1
ATOM 688 C CA . SER A 1 87 ? -6.732 -1.999 1.742 1.00 97.31 87 SER A CA 1
ATOM 689 C C . SER A 1 87 ? -7.920 -1.658 0.846 1.00 97.31 87 SER A C 1
ATOM 691 O O . SER A 1 87 ? -8.312 -2.480 0.015 1.00 97.31 87 SER A O 1
ATOM 693 N N . ALA A 1 88 ? -8.470 -0.448 0.971 1.00 95.81 88 ALA A N 1
ATOM 694 C CA . ALA A 1 88 ? -9.548 0.023 0.106 1.00 95.81 88 ALA A CA 1
ATOM 695 C C . ALA A 1 88 ? -9.085 0.189 -1.353 1.00 95.81 88 ALA A C 1
ATOM 697 O O . ALA A 1 88 ? -9.734 -0.327 -2.261 1.00 95.81 88 ALA A O 1
ATOM 698 N N . LEU A 1 89 ? -7.929 0.823 -1.579 1.00 94.19 89 LEU A N 1
ATOM 699 C CA . LEU A 1 89 ? -7.353 1.015 -2.919 1.00 94.19 89 LEU A CA 1
ATOM 700 C C . LEU A 1 89 ? -6.984 -0.310 -3.598 1.00 94.19 89 LEU A C 1
ATOM 702 O O . LEU A 1 89 ? -7.254 -0.505 -4.781 1.00 94.19 89 LEU A O 1
ATOM 706 N N . LYS A 1 90 ? -6.442 -1.270 -2.842 1.00 96.06 90 LYS A N 1
ATOM 707 C CA . LYS A 1 90 ? -6.197 -2.632 -3.324 1.00 96.06 90 LYS A CA 1
ATOM 708 C C . LYS A 1 90 ? -7.494 -3.308 -3.759 1.00 96.06 90 LYS A C 1
ATOM 710 O O . LYS A 1 90 ? -7.522 -3.945 -4.809 1.00 96.06 90 LYS A O 1
ATOM 715 N N . ALA A 1 91 ? -8.550 -3.208 -2.947 1.00 96.00 91 ALA A N 1
ATOM 716 C CA . ALA A 1 91 ? -9.846 -3.799 -3.267 1.00 96.00 91 ALA A CA 1
ATOM 717 C C . ALA A 1 91 ? -10.441 -3.196 -4.548 1.00 96.00 91 ALA A C 1
ATOM 719 O O . ALA A 1 91 ? -10.942 -3.940 -5.389 1.00 96.00 91 ALA A O 1
ATOM 720 N N . GLU A 1 92 ? -10.328 -1.879 -4.723 1.00 93.25 92 GLU A N 1
ATOM 721 C CA . GLU A 1 92 ? -10.748 -1.180 -5.938 1.00 93.25 92 GLU A CA 1
ATOM 722 C C . GLU A 1 92 ? -9.950 -1.660 -7.166 1.00 93.25 92 GLU A C 1
ATOM 724 O O . GLU A 1 92 ? -10.550 -2.114 -8.142 1.00 93.25 92 GLU A O 1
ATOM 729 N N . ALA A 1 93 ? -8.614 -1.700 -7.085 1.00 93.44 93 ALA A N 1
ATOM 730 C CA . ALA A 1 93 ? -7.753 -2.209 -8.158 1.00 93.44 93 ALA A CA 1
ATOM 731 C C . ALA A 1 93 ? -8.085 -3.667 -8.540 1.00 93.44 93 ALA A C 1
ATOM 733 O O . ALA A 1 93 ? -8.143 -4.014 -9.719 1.00 93.44 93 ALA A O 1
ATOM 734 N N . LEU A 1 94 ? -8.369 -4.525 -7.552 1.00 94.75 94 LEU A N 1
ATOM 735 C CA . LEU A 1 94 ? -8.827 -5.900 -7.784 1.00 94.75 94 LEU A CA 1
ATOM 736 C C . LEU A 1 94 ? -10.211 -5.962 -8.444 1.00 94.75 94 LEU A C 1
ATOM 738 O O . LEU A 1 94 ? -10.472 -6.885 -9.213 1.00 94.75 94 LEU A O 1
ATOM 742 N N . SER A 1 95 ? -11.111 -5.024 -8.135 1.00 93.19 95 SER A N 1
ATOM 743 C CA . SER A 1 95 ? -12.441 -4.971 -8.752 1.00 93.19 95 SER A CA 1
ATOM 744 C C . SER A 1 95 ? -12.423 -4.461 -10.191 1.00 93.19 95 SER A C 1
ATOM 746 O O . SER A 1 95 ? -13.250 -4.912 -10.979 1.00 93.19 95 SER A O 1
ATOM 748 N N . ASN A 1 96 ? -11.470 -3.590 -10.535 1.00 83.81 96 ASN A N 1
ATOM 749 C CA . ASN A 1 96 ? -11.313 -3.040 -11.882 1.00 83.81 96 ASN A CA 1
ATOM 750 C C . ASN A 1 96 ? -10.685 -4.051 -12.855 1.00 83.81 96 ASN A C 1
ATOM 752 O O . ASN A 1 96 ? -10.972 -4.010 -14.045 1.00 83.81 96 ASN A O 1
ATOM 756 N N . ASN A 1 97 ? -9.865 -4.982 -12.354 1.00 62.03 97 ASN A N 1
ATOM 757 C CA . ASN A 1 97 ? -9.240 -6.055 -13.140 1.00 62.03 97 ASN A CA 1
ATOM 758 C C . ASN A 1 97 ? -10.153 -7.291 -13.328 1.00 62.03 97 ASN A C 1
ATOM 760 O O . ASN A 1 97 ? -9.661 -8.422 -13.361 1.00 62.03 97 ASN A O 1
ATOM 764 N N . ARG A 1 98 ? -11.476 -7.095 -13.409 1.00 51.56 98 ARG A N 1
ATOM 765 C CA . ARG A 1 98 ? -12.465 -8.148 -13.699 1.00 51.56 98 ARG A CA 1
ATOM 766 C C . ARG A 1 98 ? -13.033 -8.039 -15.104 1.00 51.56 98 ARG A C 1
ATOM 768 O O . ARG A 1 98 ? -13.263 -6.900 -15.557 1.00 51.56 98 ARG A O 1
#

Sequence (98 aa):
MRKNKSKSASEFLSTSLELLTERGEQYDEEGGERSMAATITAFNAITKRDLTESEGWLLMEVLKNVRQWQVPEAYHQDSAEDGVSYSALKAEALSNNR

Secondary structure (DSSP, 8-state):
---PPPPPHHHHHHHHHHHHHHHHHHHTTTT---HHHHHHHHHHHHHT----HHHHHHHHHHHHHHHHHHSTTS--HHHHHHHHHHHHHHHHHHHHT-